Protein AF-A0A530YAQ1-F1 (afdb_monomer_lite)

Structur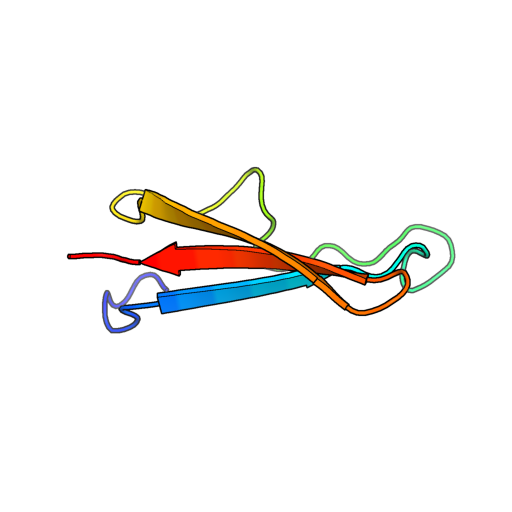e (mmCIF, N/CA/C/O backbone):
data_AF-A0A530YAQ1-F1
#
_entry.id   AF-A0A530YAQ1-F1
#
loop_
_atom_site.group_PDB
_atom_site.id
_atom_site.type_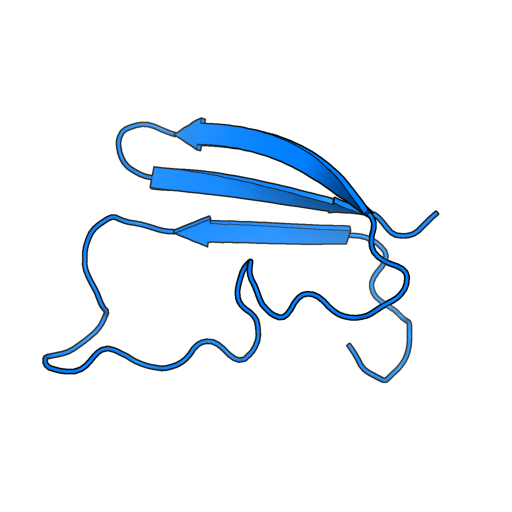symbol
_atom_site.label_atom_id
_atom_site.label_alt_id
_atom_site.label_comp_id
_atom_site.label_asym_id
_atom_site.label_entity_id
_atom_site.label_seq_id
_atom_site.pdbx_PDB_ins_code
_atom_site.Cartn_x
_atom_site.Cartn_y
_atom_site.Cartn_z
_atom_site.occupancy
_atom_site.B_iso_or_equiv
_atom_site.auth_seq_id
_atom_site.auth_comp_id
_atom_site.auth_asym_id
_atom_site.auth_atom_id
_atom_site.pdbx_PDB_model_num
ATOM 1 N N . LEU A 1 1 ? -2.228 -12.509 5.266 1.00 79.44 1 LEU A N 1
ATOM 2 C CA . LEU A 1 1 ? -3.360 -11.608 5.613 1.00 79.44 1 LEU A CA 1
ATOM 3 C C . LEU A 1 1 ? -4.499 -12.347 6.315 1.00 79.44 1 LEU A C 1
ATOM 5 O O . LEU A 1 1 ? -5.038 -11.798 7.265 1.00 79.44 1 LEU A O 1
ATOM 9 N N . ALA A 1 2 ? -4.835 -13.574 5.897 1.00 81.69 2 ALA A N 1
ATOM 10 C CA . ALA A 1 2 ? -5.932 -14.363 6.472 1.00 81.69 2 ALA A CA 1
ATOM 11 C C . ALA A 1 2 ? -5.835 -14.611 7.992 1.00 81.69 2 ALA A C 1
ATOM 13 O O . ALA A 1 2 ? -6.858 -14.680 8.657 1.00 81.69 2 ALA A O 1
ATOM 14 N N . GLU A 1 3 ? -4.625 -14.670 8.553 1.00 89.06 3 GLU A N 1
ATOM 15 C CA . GLU A 1 3 ? -4.403 -14.878 9.995 1.00 89.06 3 GLU A CA 1
ATOM 16 C C . GLU A 1 3 ? -4.721 -13.650 10.864 1.00 89.06 3 GLU A C 1
ATOM 18 O O . GLU A 1 3 ? -4.606 -13.705 12.082 1.00 89.06 3 GLU A O 1
ATOM 23 N N . GLY A 1 4 ? -5.108 -12.519 10.267 1.00 90.06 4 GLY A N 1
ATOM 24 C CA . GLY A 1 4 ? -5.562 -11.360 11.034 1.00 90.06 4 GLY A CA 1
ATOM 25 C C . GLY A 1 4 ? -4.462 -10.599 11.782 1.00 90.06 4 GLY A C 1
ATOM 26 O O . GLY A 1 4 ? -4.793 -9.698 12.541 1.00 90.06 4 GLY A O 1
ATOM 27 N N . LEU A 1 5 ? -3.183 -10.877 11.520 1.00 93.56 5 LEU A N 1
ATOM 28 C CA . LEU A 1 5 ? -2.037 -10.291 12.237 1.00 93.56 5 LEU A CA 1
ATOM 29 C C . LEU A 1 5 ? -1.497 -8.968 11.656 1.00 93.56 5 LEU A C 1
ATOM 31 O O . LEU A 1 5 ? -0.466 -8.478 12.100 1.00 93.56 5 LEU A O 1
ATOM 35 N N . VAL A 1 6 ? -2.121 -8.420 10.608 1.00 94.94 6 VAL A N 1
ATOM 36 C CA . VAL A 1 6 ? -1.603 -7.241 9.887 1.00 94.94 6 VAL A CA 1
ATOM 37 C C . VAL A 1 6 ? -2.489 -6.029 10.129 1.00 94.94 6 VAL A C 1
ATOM 39 O O . VAL A 1 6 ? -3.625 -6.016 9.682 1.00 94.94 6 VAL A O 1
ATOM 42 N N . ASP A 1 7 ? -1.994 -4.973 10.757 1.00 95.94 7 ASP A N 1
ATOM 43 C CA . ASP A 1 7 ? -2.840 -3.801 11.060 1.00 95.94 7 ASP A CA 1
ATOM 44 C C . ASP A 1 7 ? -2.728 -2.688 10.016 1.00 95.94 7 ASP A C 1
ATOM 46 O O . ASP A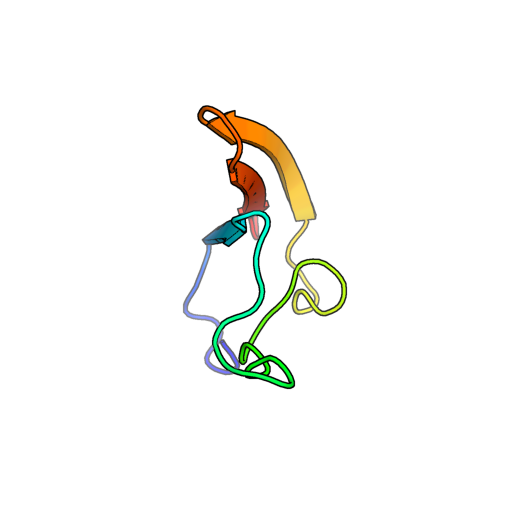 1 7 ? -3.526 -1.749 9.982 1.00 95.94 7 ASP A O 1
ATOM 50 N N . ARG A 1 8 ? -1.747 -2.798 9.116 1.00 97.00 8 ARG A N 1
ATOM 51 C CA . ARG A 1 8 ? -1.459 -1.788 8.101 1.00 97.00 8 ARG A CA 1
ATOM 52 C C . ARG A 1 8 ? -0.972 -2.407 6.804 1.00 97.00 8 ARG A C 1
ATOM 54 O O . ARG A 1 8 ? -0.101 -3.273 6.808 1.00 97.00 8 ARG A O 1
ATOM 61 N N . ILE A 1 9 ? -1.502 -1.905 5.696 1.00 97.00 9 ILE A N 1
ATOM 62 C CA . ILE A 1 9 ? -1.080 -2.258 4.342 1.00 97.00 9 ILE A CA 1
ATOM 63 C C . ILE A 1 9 ? -0.630 -0.982 3.649 1.00 97.00 9 ILE A C 1
ATOM 65 O O . ILE A 1 9 ? -1.341 0.022 3.652 1.00 97.00 9 ILE A O 1
ATOM 69 N N . VAL A 1 10 ? 0.551 -1.038 3.044 1.00 97.12 10 VAL A N 1
ATOM 70 C CA . VAL A 1 10 ? 1.112 0.049 2.250 1.00 97.12 10 VAL A CA 1
ATOM 71 C C . VAL A 1 10 ? 1.490 -0.515 0.893 1.00 97.12 10 VAL A C 1
ATOM 73 O O . VAL A 1 10 ? 2.255 -1.475 0.822 1.00 97.12 10 VAL A O 1
ATOM 76 N N . LEU A 1 11 ? 0.958 0.077 -0.172 1.00 97.06 11 LEU A N 1
ATOM 77 C CA . LEU A 1 11 ? 1.292 -0.289 -1.543 1.00 97.06 11 LEU A CA 1
ATOM 78 C C . LEU A 1 11 ? 2.043 0.856 -2.213 1.00 97.06 11 LEU A C 1
ATOM 80 O O . LEU A 1 11 ? 1.584 1.998 -2.192 1.00 97.06 11 LEU A O 1
ATOM 84 N N . PHE A 1 12 ? 3.165 0.513 -2.840 1.00 95.50 12 PHE A N 1
ATOM 85 C CA . PHE A 1 12 ? 3.888 1.367 -3.773 1.00 95.50 12 PHE A CA 1
ATOM 86 C C . PHE A 1 12 ? 3.712 0.786 -5.169 1.00 95.50 12 PHE A C 1
ATOM 88 O O . PHE A 1 12 ? 3.882 -0.419 -5.367 1.00 95.50 12 PHE A O 1
ATOM 95 N N . LYS A 1 13 ? 3.353 1.627 -6.133 1.00 95.00 13 LYS A N 1
ATOM 96 C CA . LYS A 1 13 ? 3.173 1.208 -7.520 1.00 95.00 13 LYS A CA 1
ATOM 97 C C . LYS A 1 13 ? 3.878 2.184 -8.448 1.00 95.00 13 LYS A C 1
ATOM 99 O O . LYS A 1 13 ? 3.458 3.340 -8.553 1.00 95.00 13 LYS A O 1
ATOM 104 N N . GLY A 1 14 ? 4.902 1.668 -9.123 1.00 93.94 14 GLY A N 1
ATOM 105 C CA . GLY A 1 14 ? 5.566 2.332 -10.237 1.00 93.94 14 GLY A CA 1
ATOM 106 C C . GLY A 1 14 ? 4.742 2.279 -11.521 1.00 93.94 14 GLY A C 1
ATOM 107 O O . GLY A 1 14 ? 3.704 1.613 -11.595 1.00 93.94 14 GLY A O 1
ATOM 108 N N . GLN A 1 15 ? 5.195 3.016 -12.531 1.00 92.06 15 GLN A N 1
ATOM 109 C CA . GLN A 1 15 ? 4.433 3.220 -13.769 1.00 92.06 15 GLN A CA 1
ATOM 110 C C . GLN A 1 15 ? 4.412 1.992 -14.677 1.00 92.06 15 GLN A C 1
ATOM 112 O O . GLN A 1 15 ? 3.420 1.751 -15.363 1.00 92.06 15 GLN A O 1
ATOM 117 N N . GLU A 1 16 ? 5.475 1.194 -14.634 1.00 91.88 16 GLU A N 1
ATOM 118 C CA . GLU A 1 16 ? 5.675 0.088 -15.560 1.00 91.88 16 GLU A CA 1
ATOM 119 C C . GLU A 1 16 ? 5.336 -1.271 -14.928 1.00 91.88 16 GLU A C 1
ATOM 121 O O . GLU A 1 16 ? 5.653 -1.525 -13.759 1.00 91.88 16 GLU A O 1
ATOM 126 N N . PRO A 1 17 ? 4.710 -2.185 -15.687 1.00 91.19 17 PRO A N 1
ATOM 127 C CA . PRO A 1 17 ? 4.494 -3.552 -15.243 1.00 91.19 17 PRO A CA 1
ATOM 128 C C . PRO A 1 17 ? 5.816 -4.330 -15.175 1.00 91.19 17 PRO A C 1
ATOM 130 O O . PRO A 1 17 ? 6.718 -4.158 -15.993 1.00 91.19 17 PRO A O 1
ATOM 133 N N . ILE A 1 18 ? 5.903 -5.275 -14.237 1.00 89.81 18 ILE A N 1
ATOM 134 C CA . ILE A 1 18 ? 7.033 -6.209 -14.179 1.00 89.81 18 ILE A CA 1
ATOM 135 C C . ILE A 1 18 ? 6.812 -7.324 -15.210 1.00 89.81 18 ILE A C 1
ATOM 137 O O . ILE A 1 18 ? 5.879 -8.116 -15.091 1.00 89.81 18 ILE A O 1
ATOM 141 N N . GLY A 1 19 ? 7.689 -7.406 -16.213 1.00 89.06 19 GLY A N 1
ATOM 142 C CA . GLY A 1 19 ? 7.608 -8.389 -17.299 1.00 89.06 19 GLY A CA 1
ATOM 143 C C . GLY A 1 19 ? 6.560 -8.050 -18.370 1.00 89.06 19 GLY A C 1
ATOM 144 O O . GLY A 1 19 ? 5.669 -7.230 -18.174 1.00 89.06 19 GLY A O 1
ATOM 145 N N . LYS A 1 20 ? 6.642 -8.716 -19.533 1.00 87.50 20 LYS A N 1
ATOM 146 C CA . LYS A 1 20 ? 5.885 -8.356 -20.756 1.00 87.50 20 LYS A CA 1
ATOM 147 C C . LYS A 1 20 ? 4.354 -8.341 -20.596 1.00 87.50 20 LYS A C 1
ATOM 149 O O . LYS A 1 20 ? 3.671 -7.690 -21.378 1.00 87.50 20 LYS A O 1
ATOM 154 N N . ARG A 1 21 ? 3.810 -9.091 -19.633 1.00 86.75 21 ARG A N 1
ATOM 155 C CA . ARG A 1 21 ? 2.364 -9.167 -19.346 1.00 86.75 21 ARG A CA 1
ATOM 156 C C . ARG A 1 21 ? 1.999 -8.687 -17.937 1.00 86.75 21 ARG A C 1
ATOM 158 O O . ARG A 1 21 ? 0.843 -8.810 -17.548 1.00 86.75 21 ARG A O 1
ATOM 165 N N . GLY A 1 22 ? 2.963 -8.156 -17.187 1.00 86.75 22 GLY A N 1
ATOM 166 C CA . GLY A 1 22 ? 2.809 -7.942 -15.755 1.00 86.75 22 GLY A CA 1
ATOM 167 C C . GLY A 1 22 ? 2.871 -9.247 -14.959 1.00 86.75 22 GLY A C 1
ATOM 168 O O . GLY A 1 22 ? 2.638 -10.342 -15.476 1.00 86.75 22 GLY A O 1
ATOM 169 N N . ILE A 1 23 ? 3.175 -9.112 -13.674 1.00 87.81 23 ILE A N 1
ATOM 170 C CA . ILE A 1 23 ? 3.042 -10.173 -12.679 1.00 87.81 23 ILE A CA 1
ATOM 171 C C . ILE A 1 23 ? 1.965 -9.715 -11.704 1.00 87.81 23 ILE A C 1
ATOM 173 O O . ILE A 1 23 ? 2.018 -8.589 -11.205 1.00 87.81 23 ILE A O 1
ATOM 177 N N . ALA A 1 24 ? 0.972 -10.569 -11.460 1.00 89.75 24 ALA A N 1
ATOM 178 C CA . ALA A 1 24 ? -0.090 -10.259 -10.516 1.00 89.75 24 ALA A CA 1
ATOM 179 C C . ALA A 1 24 ? 0.484 -10.172 -9.097 1.00 89.75 24 ALA A C 1
ATOM 181 O O . ALA A 1 24 ? 1.174 -11.083 -8.635 1.00 89.75 24 ALA A O 1
ATOM 182 N N . SER A 1 25 ? 0.182 -9.074 -8.409 1.00 90.31 25 SER A N 1
ATOM 183 C CA . SER A 1 25 ? 0.482 -8.950 -6.989 1.00 90.31 25 SER A CA 1
ATOM 184 C C . SER A 1 25 ? -0.520 -9.784 -6.183 1.00 90.31 25 SER A C 1
ATOM 186 O O . SER A 1 25 ? -1.705 -9.781 -6.518 1.00 90.31 25 SER A O 1
ATOM 188 N N . PRO A 1 26 ? -0.100 -10.437 -5.085 1.00 89.19 26 PRO A N 1
ATOM 189 C CA . PRO A 1 26 ? -1.021 -11.078 -4.144 1.00 89.19 26 PRO A CA 1
ATOM 190 C C . PRO A 1 26 ? -2.052 -10.115 -3.539 1.00 89.19 26 PRO A C 1
ATOM 192 O O . PRO A 1 26 ? -3.079 -10.551 -3.026 1.00 89.19 26 PRO A O 1
ATOM 195 N N . ILE A 1 27 ? -1.758 -8.812 -3.562 1.00 91.50 27 ILE A N 1
ATOM 196 C CA . ILE A 1 27 ? -2.662 -7.747 -3.142 1.00 91.50 27 ILE A CA 1
ATOM 197 C C . ILE A 1 27 ? -2.473 -6.510 -4.020 1.00 91.50 27 ILE A C 1
ATOM 199 O O . ILE A 1 27 ? -1.350 -6.071 -4.277 1.00 91.50 27 ILE A O 1
ATOM 203 N N . ASP A 1 28 ? -3.576 -5.919 -4.454 1.00 92.75 28 ASP A N 1
ATOM 204 C CA . ASP A 1 28 ? -3.588 -4.646 -5.164 1.00 92.75 28 ASP A CA 1
ATOM 205 C C . ASP A 1 28 ? -4.606 -3.686 -4.532 1.00 92.75 28 ASP A C 1
ATOM 207 O O . ASP A 1 28 ? -5.387 -4.060 -3.656 1.00 92.75 28 ASP A O 1
ATOM 211 N N . ALA A 1 29 ? -4.583 -2.426 -4.968 1.00 93.19 29 ALA A N 1
ATOM 212 C CA . ALA A 1 29 ? -5.419 -1.366 -4.408 1.00 93.19 29 ALA A CA 1
ATOM 213 C C . ALA A 1 29 ? -6.934 -1.564 -4.626 1.00 93.19 29 ALA A C 1
ATOM 215 O O . ALA A 1 29 ? -7.724 -0.901 -3.955 1.00 93.19 29 ALA A O 1
ATOM 216 N N . TYR A 1 30 ? -7.336 -2.441 -5.549 1.00 91.94 30 TYR A N 1
ATOM 217 C CA . TYR A 1 30 ? -8.731 -2.770 -5.848 1.00 91.94 30 TYR A CA 1
ATOM 218 C C . TYR A 1 30 ? -9.220 -3.999 -5.068 1.00 91.94 30 TYR A C 1
ATOM 220 O O . TYR A 1 30 ? -10.423 -4.151 -4.872 1.00 91.94 30 TYR A O 1
ATOM 228 N N . HIS A 1 31 ? -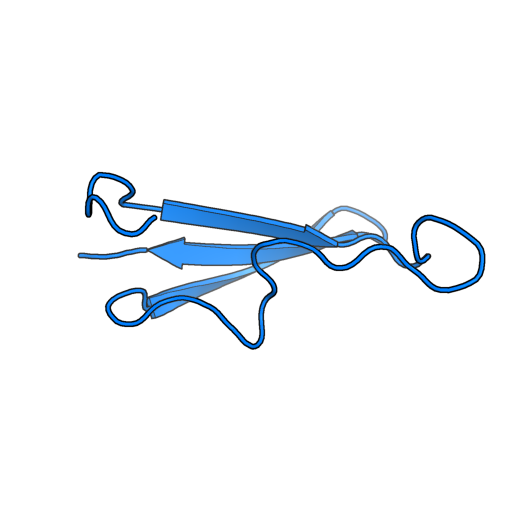8.301 -4.833 -4.571 1.00 92.69 31 HIS A N 1
ATOM 229 C CA . HIS A 1 31 ? -8.590 -6.074 -3.842 1.00 92.69 31 H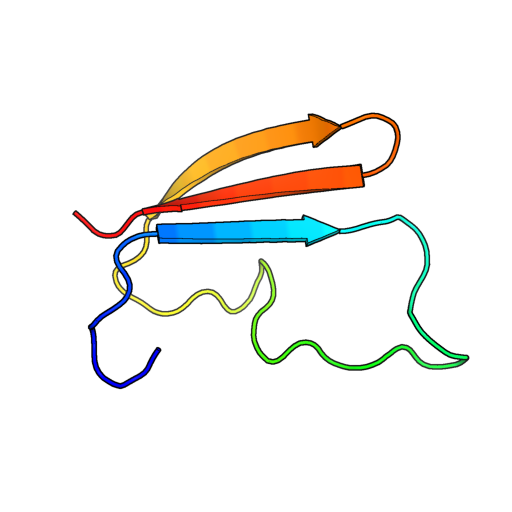IS A CA 1
ATOM 230 C C . HIS A 1 31 ? -8.023 -6.072 -2.412 1.00 92.69 31 HIS A C 1
ATOM 232 O O . HIS A 1 31 ? -7.518 -7.082 -1.918 1.00 92.69 31 HIS A O 1
ATOM 238 N N . ILE A 1 32 ? -8.100 -4.931 -1.724 1.00 95.06 32 ILE A N 1
ATOM 239 C CA . ILE A 1 32 ? -7.714 -4.835 -0.312 1.00 95.06 32 ILE A CA 1
ATOM 240 C C . ILE A 1 32 ? -8.689 -5.664 0.548 1.00 95.06 32 ILE A C 1
ATOM 242 O O . ILE A 1 32 ? -9.903 -5.530 0.377 1.00 95.06 32 ILE A O 1
ATOM 246 N N . PRO A 1 33 ? -8.204 -6.502 1.488 1.00 93.50 33 PRO A N 1
ATOM 247 C CA . PRO A 1 33 ? -9.078 -7.305 2.337 1.00 93.50 33 PRO A CA 1
ATOM 248 C C . PRO A 1 33 ? -10.056 -6.474 3.171 1.00 93.50 33 PRO A C 1
ATOM 250 O O . PRO A 1 33 ? -9.752 -5.359 3.603 1.00 93.50 33 PRO A O 1
ATOM 253 N N . ALA A 1 34 ? -11.215 -7.063 3.461 1.00 91.88 34 ALA A N 1
ATOM 254 C CA . ALA A 1 34 ? -12.220 -6.452 4.321 1.00 91.88 34 ALA A CA 1
ATOM 255 C C . ALA A 1 34 ? -11.654 -6.089 5.710 1.00 91.88 34 ALA A C 1
ATOM 257 O O . ALA A 1 34 ? -10.761 -6.753 6.238 1.00 91.88 34 ALA A O 1
ATOM 258 N N . GLY A 1 35 ? -12.196 -5.023 6.305 1.00 93.31 35 GLY A N 1
ATOM 259 C CA . GLY A 1 35 ? -11.768 -4.497 7.608 1.00 93.31 35 GLY A CA 1
ATOM 260 C C . GLY A 1 35 ? -10.645 -3.459 7.537 1.00 93.31 35 GLY A C 1
ATOM 261 O O . GLY A 1 35 ? -10.436 -2.729 8.501 1.00 93.31 35 GLY A O 1
ATOM 262 N N . PHE A 1 36 ? -9.968 -3.327 6.396 1.00 96.62 36 PHE A N 1
ATOM 263 C CA . PHE A 1 36 ? -9.040 -2.229 6.155 1.00 96.62 36 PHE A CA 1
ATOM 264 C C . PHE A 1 36 ? -9.762 -1.026 5.552 1.00 96.62 36 PHE A C 1
ATOM 266 O O . PHE A 1 36 ? -10.529 -1.144 4.597 1.00 96.62 36 PHE A O 1
ATOM 273 N N . ARG A 1 37 ? -9.469 0.162 6.076 1.00 96.50 37 ARG A N 1
ATOM 274 C CA . ARG A 1 37 ? -9.947 1.441 5.552 1.00 96.50 37 ARG A CA 1
ATOM 275 C C . ARG A 1 37 ? -8.776 2.234 5.001 1.00 96.50 37 ARG A C 1
ATOM 277 O O . ARG A 1 37 ? -7.729 2.326 5.641 1.00 96.50 37 ARG A O 1
ATOM 284 N N . LYS A 1 38 ? -8.971 2.846 3.831 1.00 97.12 38 LYS A N 1
ATOM 285 C CA . LYS A 1 38 ? -7.959 3.714 3.229 1.00 97.12 38 LYS A CA 1
ATOM 286 C C . LYS A 1 38 ? -7.698 4.907 4.142 1.00 97.12 38 LYS A C 1
ATOM 288 O O . LYS A 1 38 ? -8.636 5.591 4.554 1.00 97.12 38 LYS A O 1
ATOM 293 N N . LEU A 1 39 ? -6.433 5.113 4.482 1.00 97.94 39 LEU A N 1
ATOM 294 C CA . LEU A 1 39 ? -5.986 6.209 5.328 1.00 97.94 39 LEU A CA 1
ATOM 295 C C . LEU A 1 39 ? -5.549 7.401 4.481 1.00 97.94 39 LEU A C 1
ATOM 297 O O . LEU A 1 39 ? -5.976 8.519 4.755 1.00 97.94 39 LEU A O 1
ATOM 301 N N . ARG A 1 40 ? -4.708 7.169 3.465 1.00 97.69 40 ARG A N 1
ATOM 302 C CA . ARG A 1 40 ? -4.199 8.229 2.587 1.00 97.69 40 ARG A CA 1
ATOM 303 C C . ARG A 1 40 ? -3.650 7.698 1.266 1.00 97.69 40 ARG A C 1
ATOM 305 O O . ARG A 1 40 ? -3.299 6.524 1.152 1.00 97.69 40 ARG A O 1
ATOM 312 N N . ASP A 1 41 ? -3.520 8.624 0.323 1.00 97.94 41 ASP A N 1
ATOM 313 C CA . ASP A 1 41 ? -2.794 8.483 -0.937 1.00 97.94 41 ASP A CA 1
ATOM 314 C C . ASP A 1 41 ? -1.700 9.547 -1.020 1.00 97.94 41 ASP A C 1
ATOM 316 O O . ASP A 1 41 ? -1.880 10.672 -0.548 1.00 97.94 41 ASP A O 1
ATOM 320 N N . MET A 1 42 ? -0.565 9.195 -1.618 1.00 97.69 42 MET A N 1
ATOM 321 C CA . MET A 1 42 ? 0.564 10.099 -1.841 1.00 97.69 42 MET A CA 1
ATOM 322 C C . MET A 1 42 ? 1.283 9.753 -3.153 1.00 97.69 42 MET A C 1
ATOM 324 O O . MET A 1 42 ? 0.979 8.754 -3.810 1.00 97.69 42 MET A O 1
ATOM 328 N N . ARG A 1 43 ? 2.262 10.580 -3.529 1.00 97.44 43 ARG A N 1
ATOM 329 C CA . ARG A 1 43 ? 3.222 10.293 -4.600 1.00 97.44 43 ARG A CA 1
ATOM 330 C C . ARG A 1 43 ? 4.650 10.435 -4.093 1.00 97.44 43 ARG A C 1
ATOM 332 O O . ARG A 1 43 ? 4.940 11.364 -3.341 1.00 97.44 43 ARG A O 1
ATOM 339 N N . PHE A 1 44 ? 5.523 9.539 -4.539 1.00 95.31 44 PHE A N 1
ATOM 340 C CA . PHE A 1 44 ? 6.965 9.590 -4.314 1.00 95.31 44 PHE A CA 1
ATOM 341 C C . PHE A 1 44 ? 7.656 9.604 -5.675 1.00 95.31 44 PHE A C 1
ATOM 343 O O . PHE A 1 44 ? 7.869 8.563 -6.289 1.00 95.31 44 PHE A O 1
ATOM 350 N N . GLY A 1 45 ? 7.938 10.806 -6.180 1.00 96.25 45 GLY A N 1
ATOM 351 C CA . GLY A 1 45 ? 8.282 10.975 -7.591 1.00 96.25 45 GLY A CA 1
ATOM 352 C C . GLY A 1 45 ? 7.146 10.459 -8.477 1.00 96.25 45 GLY A C 1
ATOM 353 O O . GLY A 1 45 ? 5.990 10.849 -8.301 1.00 96.25 45 GLY A O 1
ATOM 354 N N . GLU A 1 46 ? 7.477 9.545 -9.383 1.00 96.31 46 GLU A N 1
ATOM 355 C CA . GLU A 1 46 ? 6.525 8.933 -10.313 1.00 96.31 46 GLU A CA 1
ATOM 356 C C . GLU A 1 46 ? 5.722 7.769 -9.709 1.00 96.31 46 GLU A C 1
ATOM 358 O O . GLU A 1 46 ? 4.723 7.342 -10.299 1.00 96.31 46 GLU A O 1
ATOM 363 N N . ASP A 1 47 ? 6.109 7.294 -8.522 1.00 96.56 47 ASP A N 1
ATOM 364 C CA . ASP A 1 47 ? 5.458 6.174 -7.857 1.00 96.56 47 ASP A CA 1
ATOM 365 C C . ASP A 1 47 ? 4.228 6.637 -7.076 1.00 96.56 47 ASP A C 1
ATOM 367 O O . ASP A 1 47 ? 4.238 7.627 -6.335 1.00 96.56 47 ASP A O 1
ATOM 371 N N . SER A 1 48 ? 3.148 5.874 -7.215 1.00 96.56 48 SER A N 1
ATOM 372 C CA . SER A 1 48 ? 1.947 6.045 -6.401 1.00 96.56 48 SER A CA 1
ATOM 373 C C . SER A 1 48 ? 2.074 5.292 -5.082 1.00 96.56 48 SER A C 1
ATOM 375 O O . SER A 1 48 ? 2.587 4.174 -5.033 1.00 96.56 48 SER A O 1
ATOM 377 N N . TYR A 1 49 ? 1.580 5.915 -4.018 1.00 97.56 49 TYR A N 1
ATOM 378 C CA . TYR A 1 49 ? 1.526 5.363 -2.675 1.00 97.56 49 TYR A CA 1
ATOM 379 C C . TYR A 1 49 ? 0.090 5.353 -2.187 1.00 97.56 49 TYR A C 1
ATOM 381 O O . TYR A 1 49 ? -0.603 6.367 -2.286 1.00 97.56 49 TYR A O 1
ATOM 389 N N . ALA A 1 50 ? -0.319 4.244 -1.586 1.00 98.06 50 ALA A N 1
ATOM 390 C CA . ALA A 1 50 ? -1.594 4.147 -0.902 1.00 98.06 50 ALA A CA 1
ATOM 391 C C . ALA A 1 50 ? -1.450 3.351 0.398 1.00 98.06 50 ALA A C 1
ATOM 393 O O . ALA A 1 50 ? -0.768 2.325 0.450 1.00 98.06 50 ALA A O 1
ATOM 394 N N . GLU A 1 51 ? -2.099 3.836 1.451 1.00 98.25 51 GLU A N 1
ATOM 395 C CA . GLU A 1 51 ? -2.054 3.250 2.788 1.00 98.25 51 GLU A CA 1
ATOM 396 C C . GLU A 1 51 ? -3.461 2.944 3.288 1.00 98.25 51 GLU A C 1
ATOM 398 O O . GLU A 1 51 ? -4.368 3.775 3.192 1.00 98.25 51 GLU A O 1
ATOM 403 N N . TRP A 1 52 ? -3.617 1.766 3.888 1.00 98.12 52 TRP A N 1
ATOM 404 C CA . TRP A 1 52 ? -4.820 1.337 4.583 1.00 98.12 52 TRP A CA 1
ATOM 405 C C . TRP A 1 52 ? -4.474 0.862 5.988 1.00 98.12 52 TRP A C 1
ATOM 407 O O . TRP A 1 52 ? -3.437 0.234 6.206 1.00 98.12 52 TRP A O 1
ATOM 417 N N . ILE A 1 53 ? -5.376 1.123 6.928 1.00 97.81 53 ILE A N 1
ATOM 418 C CA . ILE A 1 53 ? -5.268 0.665 8.314 1.00 97.81 53 ILE A CA 1
ATOM 419 C C . ILE A 1 53 ? -6.498 -0.145 8.698 1.00 97.81 53 ILE A C 1
ATOM 421 O O . ILE A 1 53 ? -7.596 0.106 8.194 1.00 97.81 53 ILE A O 1
ATOM 425 N N . ARG A 1 54 ? -6.314 -1.082 9.618 1.00 94.81 54 ARG A N 1
ATOM 426 C CA . ARG A 1 54 ? -7.395 -1.748 10.332 1.00 94.81 54 ARG A CA 1
ATOM 427 C C . ARG A 1 54 ? -7.394 -1.229 11.777 1.00 94.81 54 ARG A C 1
ATOM 429 O O . ARG A 1 54 ? -6.342 -1.304 12.408 1.00 94.81 54 ARG A O 1
ATOM 436 N N . PRO A 1 55 ? -8.492 -0.604 12.236 1.00 80.69 55 PRO A N 1
ATOM 437 C CA . PRO A 1 55 ? -8.605 -0.093 13.599 1.00 80.69 55 PRO A CA 1
ATOM 438 C C . PRO A 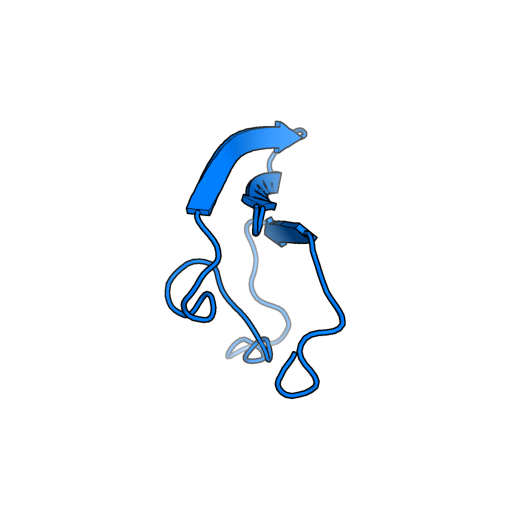1 55 ? -8.790 -1.209 14.630 1.00 80.69 55 PRO A C 1
ATOM 440 O O . PRO A 1 55 ? -9.229 -2.315 14.235 1.00 80.69 55 PRO A O 1
#

pLDDT: mean 93.28, std 4.5, range [79.44, 98.25]

Radius of gyration: 12.44 Å; chains: 1; bounding box: 20×26×34 Å

Sequence (55 aa):
LAEGLVDRIVLFKGQEPIGKRGIASPIDAYHIPAGFRKLRDMRFGEDSYAEWIRP

Foldseek 3Di:
DVVPPDFKDKDKDADDADDPVHDDDPDDPVRDDPQWDWDDWDDDVRITMTMTGHD

Secondary structure (DSSP, 8-state):
-TTS---EEEEEE-SS-SSTT----SS-TTSPPTT-EEEEEEEETTEEEEEEE--